Protein AF-A0A952Z631-F1 (afdb_monomer_lite)

pLDDT: mean 89.52, std 7.24, range [49.31, 96.88]

Radius of gyration: 15.84 Å; chains: 1; bounding box: 36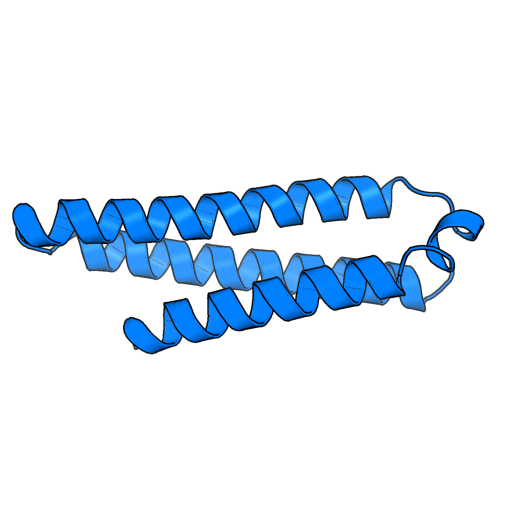×20×42 Å

Structure (mmCIF, N/CA/C/O backbone):
data_AF-A0A952Z631-F1
#
_entry.id   AF-A0A952Z631-F1
#
loop_
_atom_site.group_PDB
_atom_site.id
_atom_site.type_symbol
_atom_site.label_atom_id
_atom_site.label_alt_id
_atom_site.label_comp_id
_atom_site.label_asym_id
_atom_site.label_entity_id
_atom_site.label_seq_id
_atom_site.pdbx_PDB_ins_code
_atom_site.Cartn_x
_atom_site.Cartn_y
_atom_site.Cartn_z
_atom_site.occupancy
_atom_site.B_iso_or_equiv
_atom_site.auth_seq_id
_atom_site.auth_comp_id
_atom_site.auth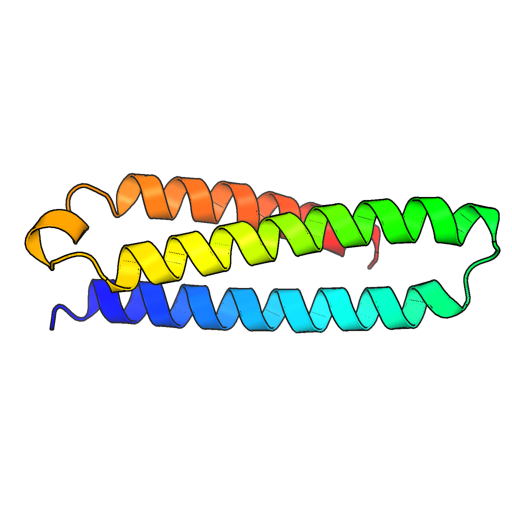_asym_id
_atom_site.auth_atom_id
_atom_site.pdbx_PDB_model_num
ATOM 1 N N . MET A 1 1 ? 12.358 -9.789 -21.907 1.00 49.31 1 MET A N 1
ATOM 2 C CA . MET A 1 1 ? 11.784 -10.037 -20.571 1.00 49.31 1 MET A CA 1
ATOM 3 C C . MET A 1 1 ? 12.901 -9.893 -19.570 1.00 49.31 1 MET A C 1
ATOM 5 O O . MET A 1 1 ? 13.462 -10.877 -19.094 1.00 49.31 1 MET A O 1
ATOM 9 N N . ASP A 1 2 ? 13.274 -8.643 -19.329 1.00 59.84 2 ASP A N 1
ATOM 10 C CA . ASP A 1 2 ? 14.226 -8.305 -18.282 1.00 59.84 2 ASP A CA 1
ATOM 11 C C . ASP A 1 2 ? 13.640 -8.682 -16.917 1.00 59.84 2 ASP A C 1
ATOM 13 O O . ASP A 1 2 ? 12.603 -8.165 -16.490 1.00 59.84 2 ASP A O 1
ATOM 17 N N . SER A 1 3 ? 14.293 -9.621 -16.232 1.00 71.69 3 SER A N 1
ATOM 18 C CA . SER A 1 3 ? 13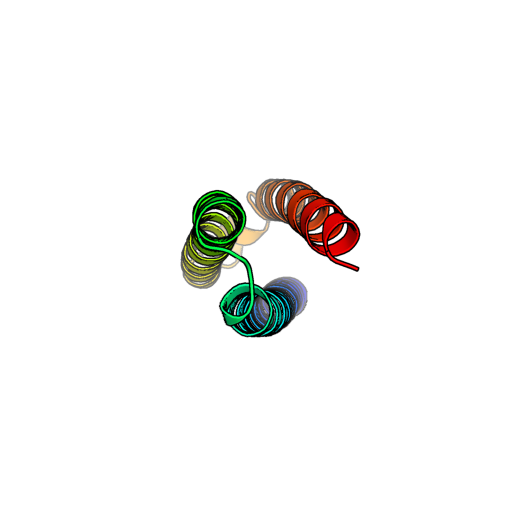.804 -10.214 -14.981 1.00 71.69 3 SER A CA 1
ATOM 19 C C . SER A 1 3 ? 13.575 -9.179 -13.874 1.00 71.69 3 SER A C 1
ATOM 21 O O . SER A 1 3 ? 12.803 -9.442 -12.953 1.00 71.69 3 SER A O 1
ATOM 23 N N . ASN A 1 4 ? 14.240 -8.022 -13.934 1.00 81.69 4 ASN A N 1
ATOM 24 C CA . ASN A 1 4 ? 14.180 -7.002 -12.889 1.00 81.69 4 ASN A CA 1
ATOM 25 C C . ASN A 1 4 ? 12.850 -6.246 -12.882 1.00 81.69 4 ASN A C 1
ATOM 27 O O . ASN A 1 4 ? 12.266 -6.053 -11.816 1.00 81.69 4 ASN A O 1
ATOM 31 N N . ARG A 1 5 ? 12.334 -5.875 -14.058 1.00 86.06 5 ARG A N 1
ATOM 32 C CA . ARG A 1 5 ? 11.044 -5.187 -14.179 1.00 86.06 5 ARG A CA 1
ATOM 33 C C . ARG A 1 5 ? 9.899 -6.078 -13.715 1.00 86.06 5 ARG A C 1
ATOM 35 O O . ARG A 1 5 ? 9.067 -5.665 -12.913 1.00 86.06 5 ARG A O 1
ATOM 42 N N . GLU A 1 6 ? 9.871 -7.317 -14.196 1.00 87.00 6 GLU A N 1
ATOM 43 C CA . GLU A 1 6 ? 8.838 -8.280 -13.815 1.00 87.00 6 GLU A CA 1
ATOM 44 C C . GLU A 1 6 ? 8.898 -8.596 -12.312 1.00 87.00 6 GLU A C 1
ATOM 46 O O . GLU A 1 6 ? 7.861 -8.679 -11.653 1.00 87.00 6 GLU A O 1
ATOM 51 N N . ALA A 1 7 ? 10.103 -8.719 -11.744 1.00 89.81 7 ALA A N 1
ATOM 52 C CA . ALA A 1 7 ? 10.281 -8.902 -10.307 1.00 89.81 7 ALA A CA 1
ATOM 53 C C . ALA A 1 7 ? 9.786 -7.693 -9.500 1.00 89.81 7 ALA A C 1
ATOM 55 O O . ALA A 1 7 ? 9.121 -7.885 -8.479 1.00 89.81 7 ALA A O 1
ATOM 56 N N . TYR A 1 8 ? 10.065 -6.467 -9.959 1.00 90.50 8 TYR A N 1
ATOM 57 C CA . TYR A 1 8 ? 9.541 -5.253 -9.337 1.00 90.50 8 TYR A CA 1
ATOM 58 C C . TYR A 1 8 ? 8.010 -5.247 -9.351 1.00 90.50 8 TYR A C 1
ATOM 60 O O . TYR A 1 8 ? 7.402 -5.118 -8.289 1.00 90.50 8 TYR A O 1
ATOM 68 N N . ILE A 1 9 ? 7.389 -5.462 -10.518 1.00 91.25 9 ILE A N 1
ATOM 69 C CA . ILE A 1 9 ? 5.926 -5.451 -10.663 1.00 91.25 9 ILE A CA 1
ATOM 70 C C . ILE A 1 9 ? 5.290 -6.494 -9.742 1.00 91.25 9 ILE A C 1
ATOM 72 O O . ILE A 1 9 ? 4.422 -6.157 -8.943 1.00 91.25 9 ILE A O 1
ATOM 76 N N . LYS A 1 10 ? 5.785 -7.738 -9.750 1.00 93.31 10 LYS A N 1
ATOM 77 C CA . LYS A 1 10 ? 5.263 -8.802 -8.876 1.00 93.31 10 LYS A CA 1
ATOM 78 C C . LYS A 1 10 ? 5.400 -8.473 -7.391 1.00 93.31 10 LYS A C 1
ATOM 80 O O . LYS A 1 10 ? 4.495 -8.761 -6.608 1.00 93.31 10 LYS A O 1
ATOM 85 N N . LYS A 1 11 ? 6.530 -7.888 -6.980 1.00 93.94 11 LYS A N 1
ATOM 86 C CA . LYS A 1 11 ? 6.748 -7.469 -5.589 1.00 93.94 11 LYS A CA 1
ATOM 87 C C . LYS A 1 11 ? 5.771 -6.359 -5.195 1.00 93.94 11 LYS A C 1
ATOM 89 O O . LYS A 1 11 ? 5.174 -6.431 -4.123 1.00 93.94 11 LYS A O 1
ATOM 94 N N . ALA A 1 12 ? 5.597 -5.371 -6.065 1.00 94.56 12 ALA A N 1
ATOM 95 C CA . ALA A 1 12 ? 4.682 -4.258 -5.869 1.00 94.56 12 ALA A CA 1
ATOM 96 C C . ALA A 1 12 ? 3.217 -4.734 -5.781 1.00 94.56 12 ALA A C 1
ATOM 98 O O . ALA A 1 12 ? 2.511 -4.390 -4.834 1.00 94.56 12 ALA A O 1
ATOM 99 N N . GLU A 1 13 ? 2.782 -5.621 -6.679 1.00 94.88 13 GLU A N 1
ATOM 100 C CA . GLU A 1 13 ? 1.457 -6.255 -6.633 1.00 94.88 13 GLU A CA 1
ATOM 101 C C . GLU A 1 13 ? 1.221 -7.035 -5.335 1.00 94.88 13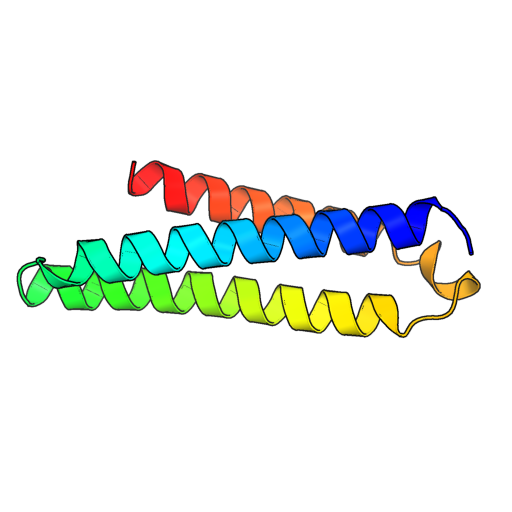 GLU A C 1
ATOM 103 O O . GLU A 1 13 ? 0.147 -6.950 -4.733 1.00 94.88 13 GLU A O 1
ATOM 108 N N . ALA A 1 14 ? 2.212 -7.813 -4.888 1.00 96.88 14 ALA A N 1
ATOM 109 C CA . ALA A 1 14 ? 2.112 -8.571 -3.645 1.00 96.88 14 ALA A CA 1
ATOM 110 C C . ALA A 1 14 ? 1.942 -7.641 -2.435 1.00 96.88 14 ALA A C 1
ATOM 112 O O . ALA A 1 14 ? 1.104 -7.900 -1.571 1.00 96.88 14 ALA A O 1
ATOM 113 N N . GLN A 1 15 ? 2.681 -6.532 -2.404 1.00 95.81 15 GLN A N 1
ATOM 114 C CA . GLN A 1 15 ? 2.587 -5.546 -1.333 1.00 95.81 15 GLN A CA 1
ATOM 115 C C . GLN A 1 15 ? 1.245 -4.793 -1.345 1.00 95.81 15 GLN A C 1
ATOM 117 O O . GLN A 1 15 ? 0.659 -4.574 -0.286 1.00 95.81 15 GLN A O 1
ATOM 122 N N . LEU A 1 16 ? 0.696 -4.466 -2.522 1.00 96.56 16 LEU A N 1
ATOM 123 C CA . LEU A 1 16 ? -0.649 -3.883 -2.640 1.00 96.56 16 LEU A CA 1
ATOM 124 C C . LEU A 1 16 ? -1.731 -4.811 -2.073 1.00 96.56 16 LEU A C 1
ATOM 126 O O . LEU A 1 16 ? -2.624 -4.343 -1.363 1.00 96.56 16 LEU A O 1
ATOM 130 N N . LYS A 1 17 ? -1.635 -6.118 -2.350 1.00 96.88 17 LYS A N 1
ATOM 131 C CA . LYS A 1 17 ? -2.544 -7.137 -1.795 1.00 96.88 17 LYS A CA 1
ATOM 132 C C . LYS A 1 17 ? -2.404 -7.264 -0.281 1.00 96.88 17 LYS A C 1
ATOM 134 O O . LYS A 1 17 ? -3.398 -7.426 0.422 1.00 96.88 17 LYS A O 1
ATOM 139 N N . GLU A 1 18 ? -1.180 -7.175 0.234 1.00 96.25 18 GLU A N 1
ATOM 140 C CA . GLU A 1 18 ? -0.938 -7.167 1.675 1.00 96.25 18 GLU A CA 1
ATOM 141 C C . GLU A 1 18 ? -1.620 -5.964 2.345 1.00 96.25 18 GLU A C 1
ATOM 143 O O . GLU A 1 18 ? -2.343 -6.127 3.329 1.00 96.25 18 GLU A O 1
ATOM 148 N N . TRP A 1 19 ? -1.442 -4.761 1.796 1.00 96.81 19 TRP A N 1
ATOM 149 C CA . TRP A 1 19 ? -2.076 -3.554 2.325 1.00 96.81 19 TRP A CA 1
ATOM 150 C C . TRP A 1 19 ? -3.597 -3.589 2.228 1.00 96.81 19 TRP A C 1
ATOM 152 O O . TRP A 1 19 ? -4.262 -3.154 3.164 1.00 96.81 19 TRP A O 1
ATOM 162 N N . GLU A 1 20 ? -4.151 -4.132 1.144 1.00 96.38 20 GLU A N 1
ATOM 163 C CA . GLU A 1 20 ? -5.593 -4.361 1.007 1.00 96.38 20 GLU A CA 1
ATOM 164 C C . GLU A 1 20 ? -6.129 -5.230 2.148 1.00 96.38 20 GLU A C 1
ATOM 166 O O . GLU A 1 20 ? -7.054 -4.824 2.852 1.00 96.38 20 GLU A O 1
ATOM 171 N N . ALA A 1 21 ? -5.486 -6.370 2.413 1.00 96.69 21 ALA A N 1
ATOM 172 C CA . ALA A 1 21 ? -5.889 -7.256 3.500 1.00 96.69 21 ALA A CA 1
ATOM 173 C C . ALA A 1 21 ? -5.795 -6.577 4.881 1.00 96.69 21 ALA A C 1
ATOM 175 O O . ALA A 1 21 ? -6.671 -6.759 5.732 1.00 96.69 21 ALA A O 1
ATOM 176 N N . GLN A 1 22 ? -4.754 -5.772 5.118 1.00 95.12 22 GLN A N 1
ATOM 177 C CA . GLN A 1 22 ? -4.604 -5.020 6.367 1.00 95.12 22 GLN A CA 1
ATOM 178 C C . GLN A 1 22 ? -5.670 -3.921 6.513 1.00 95.12 22 GLN A C 1
ATOM 180 O O . GLN A 1 22 ? -6.243 -3.762 7.595 1.00 95.12 22 GLN A O 1
ATOM 185 N N . ILE A 1 23 ? -5.984 -3.196 5.434 1.00 94.81 23 ILE A N 1
ATOM 186 C CA . ILE A 1 23 ? -7.072 -2.211 5.396 1.00 94.81 23 ILE A CA 1
ATOM 187 C C . ILE A 1 23 ? -8.411 -2.887 5.697 1.00 94.81 23 ILE A C 1
ATOM 189 O O . ILE A 1 23 ? -9.174 -2.380 6.519 1.00 94.81 23 ILE A O 1
ATOM 193 N N . ASP A 1 24 ? -8.699 -4.036 5.088 1.00 95.12 24 ASP A N 1
ATOM 194 C CA . ASP A 1 24 ? -9.952 -4.762 5.304 1.00 95.12 24 ASP A CA 1
ATOM 195 C C . ASP A 1 24 ? -10.095 -5.255 6.746 1.00 95.12 24 ASP A C 1
ATOM 197 O O . ASP A 1 24 ? -11.169 -5.139 7.351 1.00 95.12 24 ASP A O 1
ATOM 201 N N . LEU A 1 25 ? -8.998 -5.725 7.345 1.00 93.12 25 LEU A N 1
ATOM 202 C CA . LEU A 1 25 ? -8.962 -6.071 8.762 1.00 93.12 25 LEU A CA 1
ATOM 203 C C . LEU A 1 25 ? -9.277 -4.855 9.645 1.00 93.12 25 LEU A C 1
ATOM 205 O O . LEU A 1 25 ? -10.055 -4.964 10.597 1.00 93.12 25 LEU A O 1
ATOM 209 N N . LEU A 1 26 ? -8.704 -3.691 9.339 1.00 92.19 26 LEU A N 1
ATOM 210 C CA . LEU A 1 26 ? -8.982 -2.458 10.071 1.00 92.19 26 LEU A CA 1
ATOM 211 C C . LEU A 1 26 ? -10.433 -2.004 9.884 1.00 92.19 26 LEU A C 1
ATOM 213 O O . LEU A 1 26 ? -11.115 -1.754 10.879 1.00 92.19 26 LEU A O 1
ATOM 217 N N . LYS A 1 27 ? -10.955 -2.000 8.653 1.00 92.00 27 LYS A N 1
ATOM 218 C CA . LYS A 1 27 ? -12.375 -1.737 8.361 1.00 92.00 27 LYS A CA 1
ATOM 219 C C . LYS A 1 27 ? -13.285 -2.631 9.203 1.00 92.00 27 LYS A C 1
ATOM 221 O O . LYS A 1 27 ? -14.271 -2.151 9.758 1.00 92.00 27 LYS A O 1
ATOM 226 N N . ALA A 1 28 ? -12.958 -3.919 9.338 1.00 92.12 28 ALA A N 1
ATOM 227 C CA . ALA A 1 28 ? -13.718 -4.849 10.168 1.00 92.12 28 ALA A CA 1
ATOM 228 C C . ALA A 1 28 ? -13.651 -4.500 11.666 1.00 92.12 28 ALA A C 1
ATOM 230 O O . ALA A 1 28 ? -14.694 -4.471 12.321 1.00 92.12 28 ALA A O 1
ATOM 231 N N . LYS A 1 29 ? -12.464 -4.177 12.199 1.00 88.44 29 LYS A N 1
ATOM 232 C CA . LYS A 1 29 ? -12.284 -3.750 13.601 1.00 88.44 29 LYS A CA 1
ATOM 233 C C . LYS A 1 29 ? -13.046 -2.456 13.915 1.00 88.44 29 LYS A C 1
ATOM 235 O O . LYS A 1 29 ? -13.697 -2.364 14.955 1.00 88.44 29 LYS A O 1
ATOM 240 N N . GLY A 1 30 ? -13.030 -1.493 12.993 1.00 87.62 30 GLY A N 1
ATOM 241 C CA . GLY A 1 30 ? -13.688 -0.193 13.136 1.00 87.62 30 GLY A CA 1
ATOM 242 C C . GLY A 1 30 ? -15.213 -0.246 13.242 1.00 87.62 30 GLY A C 1
ATOM 243 O O . GLY A 1 30 ? -15.825 0.681 13.770 1.00 87.62 30 GLY A O 1
ATOM 244 N N . LYS A 1 31 ? -15.853 -1.341 12.802 1.00 86.88 31 LYS A N 1
ATOM 245 C CA . LYS A 1 31 ? -17.315 -1.518 12.902 1.00 86.88 31 LYS A CA 1
ATOM 246 C C . LYS A 1 31 ? -17.828 -1.518 14.346 1.00 86.88 31 LYS A C 1
ATOM 248 O O . LYS A 1 31 ? -18.995 -1.199 14.548 1.00 86.88 31 LYS A O 1
ATOM 253 N N . ASN A 1 32 ? -16.973 -1.843 15.318 1.00 84.56 32 ASN A N 1
ATOM 254 C CA . ASN A 1 32 ? -17.322 -1.889 16.742 1.00 84.56 32 ASN A CA 1
ATOM 255 C C . ASN A 1 32 ? -17.031 -0.577 17.495 1.00 84.56 32 ASN A C 1
ATOM 257 O O . ASN A 1 32 ? -17.274 -0.504 18.698 1.00 84.56 32 ASN A O 1
ATOM 261 N N . LEU A 1 33 ? -16.492 0.449 16.826 1.00 87.25 33 LEU A N 1
ATOM 262 C CA . LEU A 1 33 ? -16.216 1.744 17.452 1.00 87.25 33 LEU A CA 1
ATOM 263 C C . LEU A 1 33 ? -17.512 2.526 17.710 1.00 87.25 33 LEU A C 1
ATOM 265 O O . LEU A 1 33 ? -18.474 2.443 16.943 1.00 87.25 33 LEU A O 1
ATOM 269 N N . ALA A 1 34 ? -17.506 3.339 18.771 1.00 86.25 34 ALA A N 1
ATOM 270 C CA . ALA A 1 34 ? -18.559 4.321 19.026 1.00 86.25 34 ALA A CA 1
ATOM 271 C C . ALA A 1 34 ? -18.688 5.310 17.852 1.00 86.25 34 ALA A C 1
ATOM 273 O O . ALA A 1 34 ? -17.717 5.547 17.133 1.00 86.25 34 ALA A O 1
ATOM 274 N N . ALA A 1 35 ? -19.875 5.898 17.667 1.00 82.75 35 ALA A N 1
ATOM 275 C CA . ALA A 1 35 ? -20.208 6.707 16.488 1.00 82.75 35 ALA A CA 1
ATOM 276 C C . ALA A 1 35 ? -19.179 7.814 16.182 1.00 82.75 35 ALA A C 1
ATOM 278 O O . ALA A 1 35 ? -18.746 7.934 15.036 1.00 82.75 35 ALA A O 1
ATOM 279 N N . ASP A 1 36 ? -18.727 8.547 17.204 1.00 77.31 36 ASP A N 1
ATOM 280 C CA . ASP A 1 36 ? -17.754 9.636 17.042 1.00 77.31 36 ASP A CA 1
ATOM 281 C C . ASP A 1 36 ? -16.368 9.123 16.622 1.00 77.31 36 ASP A C 1
ATOM 283 O O . ASP A 1 36 ? -15.758 9.646 15.691 1.00 77.31 36 ASP A O 1
ATOM 287 N N . GLY A 1 37 ? -15.893 8.040 17.247 1.00 84.25 37 GLY A N 1
ATOM 288 C CA . GLY A 1 37 ? -14.615 7.414 16.893 1.00 84.25 37 GLY A CA 1
ATOM 289 C C . GLY A 1 37 ? -14.647 6.726 15.527 1.00 84.25 37 GLY A C 1
ATOM 290 O O . GLY A 1 37 ? -13.636 6.675 14.831 1.00 84.25 37 GLY A O 1
ATOM 291 N N . ARG A 1 38 ? -15.816 6.231 15.109 1.00 87.62 38 ARG A N 1
ATOM 292 C CA . ARG A 1 38 ? -16.006 5.551 13.825 1.00 87.62 38 ARG A CA 1
ATOM 293 C C . ARG A 1 38 ? -15.885 6.504 12.639 1.00 87.62 38 ARG A C 1
ATOM 295 O O . ARG A 1 38 ? -15.359 6.100 11.607 1.00 87.62 38 ARG A O 1
ATOM 302 N N . LEU A 1 39 ? -16.363 7.743 12.764 1.00 88.44 39 LEU A N 1
ATOM 303 C CA . LEU A 1 39 ? -16.308 8.712 11.668 1.00 88.44 39 LEU A CA 1
ATOM 304 C C . LEU A 1 39 ? -14.865 9.107 11.339 1.00 88.44 39 LEU A C 1
ATOM 306 O O . LEU A 1 39 ? -14.479 9.081 10.173 1.00 88.44 39 LEU A O 1
ATOM 310 N N . GLU A 1 40 ? -14.064 9.414 12.359 1.00 88.06 40 GLU A N 1
ATOM 311 C CA . GLU A 1 40 ? -12.644 9.736 12.183 1.00 88.06 40 GLU A CA 1
ATOM 312 C C . GLU A 1 40 ? -11.846 8.524 11.687 1.00 88.06 40 GLU A C 1
ATOM 314 O O . GLU A 1 40 ? -11.074 8.626 10.736 1.00 88.06 40 GLU A O 1
ATOM 319 N N . PHE A 1 41 ? -12.106 7.346 12.258 1.00 89.88 41 PHE A N 1
ATOM 320 C CA . PHE A 1 41 ? -11.494 6.098 11.813 1.00 89.88 41 PHE A CA 1
ATOM 321 C C . PHE A 1 41 ? -11.762 5.807 10.329 1.00 89.88 41 PHE A C 1
ATOM 323 O O . PHE A 1 41 ? -10.840 5.490 9.580 1.00 89.88 41 PHE A O 1
ATOM 330 N N . ASN A 1 42 ? -13.017 5.939 9.887 1.00 90.88 42 ASN A N 1
ATOM 331 C CA . ASN A 1 42 ? -13.387 5.695 8.495 1.00 90.88 42 ASN A CA 1
ATOM 332 C C . ASN A 1 42 ? -12.684 6.663 7.539 1.00 90.88 42 ASN A C 1
ATOM 334 O O . ASN A 1 42 ? -12.210 6.217 6.502 1.00 90.88 42 ASN A O 1
ATOM 338 N N . LYS A 1 43 ? -12.560 7.950 7.895 1.00 92.00 43 LYS A N 1
ATOM 339 C CA . LYS A 1 43 ? -11.831 8.930 7.072 1.00 92.00 43 LYS A CA 1
ATOM 340 C C . LYS A 1 43 ? -10.376 8.526 6.870 1.00 92.00 43 LYS A C 1
ATOM 342 O O . LYS A 1 43 ? -9.908 8.464 5.740 1.00 92.00 43 LYS A O 1
ATOM 347 N N . GLN A 1 44 ? -9.682 8.192 7.957 1.00 91.62 44 GLN A N 1
ATOM 348 C CA . GLN A 1 44 ? -8.279 7.776 7.902 1.00 91.62 44 GLN A CA 1
ATOM 349 C C . GLN A 1 44 ? -8.092 6.505 7.053 1.00 91.62 44 GLN A C 1
ATOM 351 O O . GLN A 1 44 ? -7.126 6.383 6.300 1.00 91.62 44 GLN A O 1
ATOM 356 N N . ILE A 1 45 ? -9.045 5.574 7.134 1.00 93.75 45 ILE A N 1
ATOM 357 C CA . ILE A 1 45 ? -9.062 4.351 6.327 1.00 93.75 45 ILE A CA 1
ATOM 358 C C . ILE A 1 45 ? -9.353 4.624 4.845 1.00 93.75 45 ILE A C 1
ATOM 360 O O . ILE A 1 45 ? -8.724 4.024 3.977 1.00 93.75 45 ILE A O 1
ATOM 364 N N . GLU A 1 46 ? -10.291 5.513 4.533 1.00 93.88 46 GLU A N 1
ATOM 365 C CA . GLU A 1 46 ? -10.590 5.903 3.152 1.00 93.88 46 GLU A CA 1
ATOM 366 C C . GLU A 1 46 ? -9.398 6.614 2.501 1.00 93.88 46 GLU A C 1
ATOM 368 O O . GLU A 1 46 ? -9.068 6.338 1.347 1.00 93.88 46 GLU A O 1
ATOM 373 N N . GLU A 1 47 ? -8.703 7.478 3.244 1.00 93.19 47 GLU A N 1
ATOM 374 C CA . GLU A 1 47 ? -7.502 8.160 2.760 1.00 93.19 47 GLU A CA 1
ATOM 375 C C . GLU A 1 47 ? -6.379 7.181 2.405 1.00 93.19 47 GLU A C 1
ATOM 377 O O . GLU A 1 47 ? -5.754 7.315 1.347 1.00 93.19 47 GLU A O 1
ATOM 382 N N . ILE A 1 48 ? -6.113 6.188 3.261 1.00 93.19 48 ILE A N 1
ATOM 383 C CA . ILE A 1 48 ? -5.046 5.217 3.000 1.00 93.19 48 ILE A CA 1
ATOM 384 C C . ILE A 1 48 ? -5.429 4.242 1.870 1.00 93.19 48 ILE A C 1
ATOM 386 O O . ILE A 1 48 ? -4.582 3.902 1.044 1.00 93.19 48 ILE A O 1
ATOM 390 N N . ASP A 1 49 ? -6.705 3.856 1.754 1.00 94.62 49 ASP A N 1
ATOM 391 C CA . ASP A 1 49 ? -7.193 3.007 0.656 1.00 94.62 49 ASP A CA 1
ATOM 392 C C . ASP A 1 49 ? -7.140 3.737 -0.694 1.00 94.62 49 ASP A C 1
ATOM 394 O O . ASP A 1 49 ? -6.746 3.160 -1.708 1.00 94.62 49 ASP A O 1
ATOM 398 N N . LYS A 1 50 ? -7.421 5.046 -0.712 1.00 94.88 50 LYS A N 1
ATOM 399 C CA . LYS A 1 50 ? -7.240 5.870 -1.912 1.00 94.88 50 LYS A CA 1
ATOM 400 C C . LYS A 1 50 ? -5.779 5.881 -2.372 1.00 94.88 50 LYS A C 1
ATOM 402 O O . LYS A 1 50 ? -5.519 5.668 -3.554 1.00 94.88 50 LYS A O 1
ATOM 407 N N . LYS A 1 51 ? -4.822 6.056 -1.452 1.00 93.31 51 LYS A N 1
ATOM 408 C CA . LYS A 1 51 ? -3.382 5.997 -1.772 1.00 93.31 51 LYS A CA 1
ATOM 409 C C . LYS A 1 51 ? -2.965 4.628 -2.325 1.00 93.31 51 LYS A C 1
ATOM 411 O O . LYS A 1 51 ? -2.176 4.571 -3.267 1.00 93.31 51 LYS A O 1
ATOM 416 N N . ARG A 1 52 ? -3.513 3.530 -1.783 1.00 95.06 52 ARG A N 1
ATOM 417 C CA . ARG A 1 52 ? -3.313 2.172 -2.328 1.00 95.06 52 ARG A CA 1
ATOM 418 C C . ARG A 1 52 ? -3.792 2.097 -3.780 1.00 95.06 52 ARG A C 1
ATOM 420 O O . ARG A 1 52 ? -3.059 1.623 -4.642 1.00 95.06 52 ARG A O 1
ATOM 427 N N . ALA A 1 53 ? -5.011 2.567 -4.047 1.00 95.50 53 ALA A N 1
ATOM 428 C CA . ALA A 1 53 ? -5.610 2.528 -5.379 1.00 95.50 53 ALA A CA 1
ATOM 429 C C . ALA A 1 53 ? -4.830 3.384 -6.394 1.00 95.50 53 ALA A C 1
ATOM 431 O O . ALA A 1 53 ? -4.623 2.960 -7.530 1.00 95.50 53 ALA A O 1
ATOM 432 N N . GLU A 1 54 ? -4.341 4.556 -5.980 1.00 93.81 54 GLU A N 1
ATOM 433 C CA . GLU A 1 54 ? -3.475 5.412 -6.800 1.00 93.81 54 GLU A CA 1
ATOM 434 C C . GLU A 1 54 ? -2.157 4.714 -7.168 1.00 93.81 54 GLU A C 1
ATOM 436 O O . GLU A 1 54 ? -1.721 4.800 -8.318 1.00 93.81 54 GLU A O 1
ATOM 441 N N . LEU A 1 55 ? -1.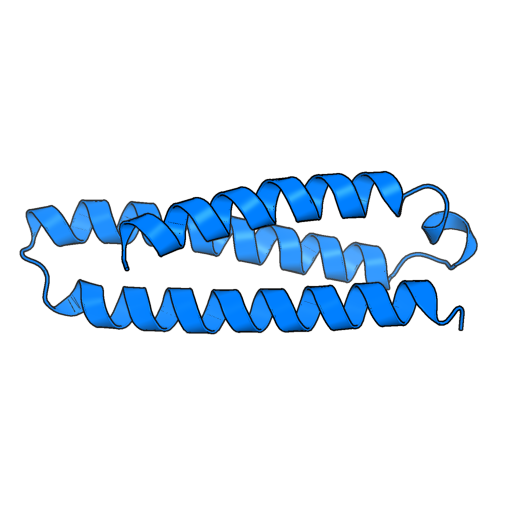538 3.990 -6.228 1.00 93.31 55 LEU A N 1
ATOM 442 C CA . LEU A 1 55 ? -0.353 3.181 -6.518 1.00 93.31 55 LEU A CA 1
ATOM 443 C C . LEU A 1 55 ? -0.646 1.992 -7.429 1.00 93.31 55 LEU A C 1
ATOM 445 O O . LEU A 1 55 ? 0.173 1.704 -8.294 1.00 93.31 55 LEU A O 1
ATOM 449 N N . SER A 1 56 ? -1.787 1.322 -7.258 1.00 94.00 56 SER A N 1
ATOM 450 C CA . SER A 1 56 ? -2.192 0.228 -8.148 1.00 94.00 56 SER A CA 1
ATOM 451 C C . SER A 1 56 ? -2.299 0.713 -9.591 1.00 94.00 56 SER A C 1
ATOM 453 O O . SER A 1 56 ? -1.682 0.136 -10.475 1.00 94.00 56 SER A O 1
ATOM 455 N N . ASN A 1 57 ? -2.986 1.834 -9.819 1.00 94.38 57 ASN A N 1
ATOM 456 C CA . ASN A 1 57 ? -3.105 2.424 -11.153 1.00 94.38 57 ASN A CA 1
ATOM 457 C C . ASN A 1 57 ? -1.736 2.855 -11.710 1.00 94.38 57 ASN A C 1
ATOM 459 O O . ASN A 1 57 ? -1.424 2.640 -12.878 1.00 94.38 57 ASN A O 1
ATOM 463 N N . TYR A 1 58 ? -0.883 3.446 -10.869 1.00 91.38 58 TYR A N 1
ATOM 464 C CA . TYR A 1 58 ? 0.479 3.781 -11.280 1.00 91.38 58 TYR A CA 1
ATOM 465 C C . TYR A 1 58 ? 1.283 2.535 -11.684 1.00 91.38 58 TYR A C 1
ATOM 467 O O . TYR A 1 58 ? 2.009 2.583 -12.673 1.00 91.38 58 TYR A O 1
ATOM 475 N N . LEU A 1 59 ? 1.129 1.421 -10.966 1.00 92.12 59 LEU A N 1
ATOM 476 C CA . LEU A 1 59 ? 1.789 0.159 -11.288 1.00 92.12 59 LEU A CA 1
ATOM 477 C C . LEU A 1 59 ? 1.290 -0.431 -12.612 1.00 92.12 59 LEU A C 1
ATOM 479 O O . LEU A 1 59 ? 2.113 -0.876 -13.408 1.00 92.12 59 LEU A O 1
ATOM 483 N N . ASP A 1 60 ? -0.014 -0.361 -12.882 1.00 91.69 60 ASP A N 1
ATOM 484 C CA . ASP A 1 60 ? -0.595 -0.782 -14.164 1.00 91.69 60 ASP A CA 1
ATOM 485 C C . ASP A 1 60 ? 0.004 0.035 -15.325 1.00 91.69 60 ASP A C 1
ATOM 487 O O . ASP A 1 60 ? 0.469 -0.518 -16.320 1.00 91.69 60 ASP A O 1
ATOM 491 N N . GLN A 1 61 ? 0.124 1.357 -15.159 1.00 90.12 61 GLN A N 1
ATOM 492 C CA . GLN A 1 61 ? 0.779 2.221 -16.150 1.00 90.12 61 GLN A CA 1
ATOM 493 C C . GLN A 1 61 ? 2.262 1.877 -16.342 1.00 90.12 61 GLN A C 1
ATOM 495 O O . GLN A 1 61 ? 2.780 1.973 -17.453 1.00 90.12 61 GLN A O 1
ATOM 500 N N . LEU A 1 62 ? 2.970 1.488 -15.276 1.00 87.06 62 LEU A N 1
ATOM 501 C CA . LEU A 1 62 ? 4.352 1.015 -15.372 1.00 87.06 62 LEU A CA 1
ATOM 502 C C . LEU A 1 62 ? 4.448 -0.344 -16.076 1.00 87.06 62 LEU A C 1
ATOM 504 O O . LEU A 1 62 ? 5.431 -0.589 -16.778 1.00 87.06 62 LEU A O 1
ATOM 508 N N . ALA A 1 63 ? 3.450 -1.216 -15.921 1.00 86.62 63 ALA A N 1
ATOM 509 C CA . ALA A 1 63 ? 3.356 -2.510 -16.596 1.00 86.62 63 ALA A CA 1
ATOM 510 C C . ALA A 1 63 ? 3.072 -2.379 -18.107 1.00 86.62 63 ALA A C 1
ATOM 512 O O . ALA A 1 63 ? 3.513 -3.223 -18.890 1.00 86.62 63 ALA A O 1
ATOM 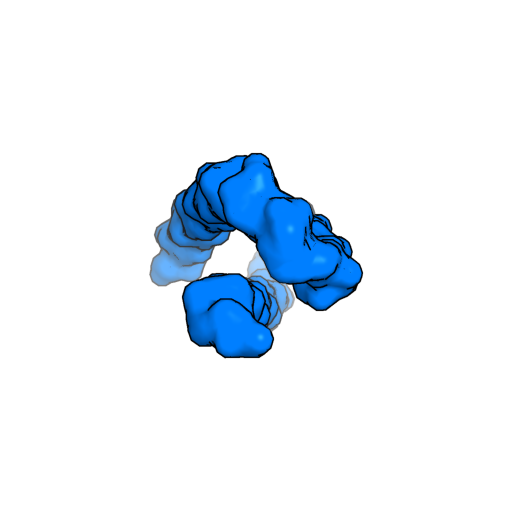513 N N . ASP A 1 64 ? 2.469 -1.273 -18.541 1.00 87.50 64 ASP A N 1
ATOM 514 C CA . ASP A 1 64 ? 2.219 -0.999 -19.963 1.00 87.50 64 ASP A CA 1
ATOM 515 C C . ASP A 1 64 ? 3.412 -0.361 -20.701 1.00 87.50 64 ASP A C 1
ATOM 517 O O . ASP A 1 64 ? 3.459 -0.354 -21.933 1.00 87.50 64 ASP A O 1
ATOM 521 N N . LYS A 1 65 ? 4.408 0.174 -19.981 1.00 83.94 65 LYS A N 1
ATOM 522 C CA . LYS A 1 65 ? 5.581 0.817 -20.601 1.00 83.94 65 LYS A CA 1
ATOM 523 C C . LYS A 1 65 ? 6.515 -0.184 -21.297 1.00 83.94 65 LYS A C 1
ATOM 525 O O . LYS A 1 65 ? 6.592 -1.358 -20.934 1.00 83.94 65 LYS A O 1
ATOM 530 N N . SER A 1 66 ? 7.245 0.273 -22.318 1.00 81.38 66 SER A N 1
ATOM 531 C CA . SER A 1 66 ? 8.274 -0.546 -22.976 1.00 81.38 66 SER A CA 1
ATOM 532 C C . SER A 1 66 ? 9.480 -0.772 -22.057 1.00 81.38 66 SER A C 1
ATOM 534 O O . SER A 1 66 ? 9.688 -0.023 -21.104 1.00 81.38 66 SER A O 1
ATOM 536 N N . GLU A 1 67 ? 10.284 -1.802 -22.347 1.00 78.75 67 GLU A N 1
ATOM 537 C CA . GLU A 1 67 ? 11.530 -2.072 -21.607 1.00 78.75 67 GLU A CA 1
ATOM 538 C C . GLU A 1 67 ? 12.498 -0.873 -21.677 1.00 78.75 67 GLU A C 1
ATOM 540 O O . GLU A 1 67 ? 13.062 -0.501 -20.656 1.00 78.75 67 GLU A O 1
ATOM 545 N N . ASP A 1 68 ? 12.598 -0.182 -22.818 1.00 82.00 68 ASP A N 1
ATOM 546 C CA . ASP A 1 68 ? 13.476 0.992 -22.963 1.00 82.00 68 ASP A CA 1
ATOM 547 C C . ASP A 1 68 ? 13.099 2.155 -22.028 1.00 82.00 68 ASP A C 1
ATOM 549 O O . ASP A 1 68 ? 13.969 2.841 -21.506 1.00 82.00 68 ASP A O 1
ATOM 553 N N . LEU A 1 69 ? 11.801 2.369 -21.783 1.00 84.81 69 LEU A N 1
ATOM 554 C CA . LEU A 1 69 ? 11.326 3.434 -20.892 1.00 84.81 69 LEU A CA 1
ATOM 555 C C . LEU A 1 69 ? 11.391 3.041 -19.413 1.00 84.81 69 LEU A C 1
ATOM 557 O O . LEU A 1 69 ? 11.225 3.903 -18.554 1.00 84.81 69 LEU A O 1
ATOM 561 N N . TRP A 1 70 ? 11.562 1.753 -19.103 1.00 86.38 70 TRP A N 1
ATOM 562 C CA . TRP A 1 70 ? 11.603 1.257 -17.729 1.00 86.38 70 TRP A CA 1
ATOM 563 C C . TRP A 1 70 ? 12.850 1.741 -16.988 1.00 86.38 70 TRP A C 1
ATOM 565 O O . TRP A 1 70 ? 12.749 2.189 -15.848 1.00 86.38 70 TRP A O 1
ATOM 575 N N . GLU A 1 71 ? 14.012 1.694 -17.638 1.00 85.44 71 GLU A N 1
ATOM 576 C CA . GLU A 1 71 ? 15.276 2.098 -17.014 1.00 85.44 71 GLU A CA 1
ATOM 577 C C . GLU A 1 71 ? 15.292 3.582 -16.625 1.00 85.44 71 GLU A C 1
ATOM 579 O O . GLU A 1 71 ? 15.847 3.925 -15.584 1.00 85.44 71 GLU A O 1
ATOM 584 N N . ASP A 1 72 ? 14.606 4.434 -17.392 1.00 87.56 72 ASP A N 1
ATOM 585 C CA . ASP A 1 72 ? 14.526 5.876 -17.133 1.00 87.56 72 ASP A CA 1
ATOM 586 C C . ASP A 1 72 ? 13.594 6.239 -15.965 1.00 87.56 72 ASP A C 1
ATOM 588 O O . ASP A 1 72 ? 13.715 7.316 -15.384 1.00 87.56 72 ASP A O 1
ATOM 592 N N . ILE A 1 73 ? 12.636 5.370 -15.628 1.00 88.31 73 ILE A N 1
ATOM 593 C CA . ILE A 1 73 ? 11.566 5.677 -14.661 1.00 88.31 73 ILE A CA 1
ATOM 594 C C . ILE A 1 73 ? 11.617 4.824 -13.397 1.00 88.31 73 ILE A C 1
ATOM 596 O O . ILE A 1 73 ? 10.876 5.106 -12.456 1.00 88.31 73 ILE A O 1
ATOM 600 N N . LYS A 1 74 ? 12.420 3.754 -13.377 1.00 87.50 74 LYS A N 1
ATOM 601 C CA . LYS A 1 74 ? 12.458 2.810 -12.252 1.00 87.50 74 LYS A CA 1
ATOM 602 C C . LYS A 1 74 ? 12.833 3.505 -10.943 1.00 87.50 74 LYS A C 1
ATOM 604 O O . LYS A 1 74 ? 12.231 3.201 -9.923 1.00 87.50 74 LYS A O 1
ATOM 609 N N . ASP A 1 75 ? 13.752 4.468 -10.986 1.00 90.75 75 ASP A N 1
ATOM 610 C CA . ASP A 1 75 ? 14.237 5.159 -9.789 1.00 90.75 75 ASP A CA 1
ATOM 611 C C . ASP A 1 75 ? 13.128 6.051 -9.202 1.00 90.75 75 ASP A C 1
ATOM 613 O O . ASP A 1 75 ? 12.878 6.029 -7.998 1.00 90.75 75 ASP A O 1
ATOM 617 N N . GLU A 1 76 ? 12.381 6.760 -10.059 1.00 90.75 76 GLU A N 1
ATOM 618 C CA . GLU A 1 76 ? 11.201 7.538 -9.651 1.00 90.75 76 GLU A CA 1
ATOM 619 C C . GLU A 1 76 ? 10.094 6.622 -9.102 1.00 90.75 76 GLU A C 1
ATOM 621 O O . GLU A 1 76 ? 9.452 6.925 -8.091 1.00 90.75 76 GLU A O 1
ATOM 626 N N . ALA A 1 77 ? 9.877 5.473 -9.750 1.00 90.62 77 ALA A N 1
ATOM 627 C CA . ALA A 1 77 ? 8.915 4.478 -9.301 1.00 90.62 77 ALA A CA 1
ATOM 628 C C . ALA A 1 77 ? 9.291 3.910 -7.926 1.00 90.62 77 ALA A C 1
ATOM 630 O O . ALA A 1 77 ? 8.429 3.802 -7.052 1.00 90.62 77 ALA A O 1
ATOM 631 N N . GLU A 1 78 ? 10.562 3.571 -7.711 1.00 91.44 78 GLU A N 1
ATOM 632 C CA . GLU A 1 78 ? 11.098 3.085 -6.439 1.00 91.44 78 GLU A CA 1
ATOM 633 C C . GLU A 1 78 ? 10.981 4.133 -5.330 1.00 91.44 78 GLU A C 1
ATOM 635 O O . GLU A 1 78 ? 10.491 3.804 -4.246 1.00 91.44 78 GLU A O 1
ATOM 640 N N . GLU A 1 79 ? 11.334 5.393 -5.597 1.00 93.00 79 GLU A N 1
ATOM 641 C CA . GLU A 1 79 ? 11.202 6.487 -4.631 1.00 93.00 79 GLU A CA 1
ATOM 642 C C . GLU A 1 79 ? 9.741 6.671 -4.205 1.00 93.00 79 GLU A C 1
ATOM 644 O O . GLU A 1 79 ? 9.415 6.649 -3.011 1.00 93.00 79 GLU A O 1
ATOM 649 N N . LYS A 1 80 ? 8.829 6.780 -5.179 1.00 92.38 80 LYS A N 1
ATOM 650 C CA . LYS A 1 80 ? 7.392 6.912 -4.914 1.00 92.38 80 LYS A CA 1
ATOM 651 C C . LYS A 1 80 ? 6.875 5.727 -4.101 1.00 92.38 80 LYS A C 1
ATOM 653 O O . LYS A 1 80 ? 6.113 5.911 -3.147 1.00 92.38 80 LYS A O 1
ATOM 658 N N . TRP A 1 81 ? 7.308 4.516 -4.445 1.00 93.38 81 TRP A N 1
ATOM 659 C CA . TRP A 1 81 ? 6.917 3.300 -3.743 1.00 93.38 81 TRP A CA 1
ATOM 660 C C . TRP A 1 81 ? 7.417 3.273 -2.299 1.00 93.38 81 TRP A C 1
ATOM 662 O O . TRP A 1 81 ? 6.668 2.907 -1.389 1.00 93.38 81 TRP A O 1
ATOM 672 N N . GLN A 1 82 ? 8.659 3.695 -2.062 1.00 93.75 82 GLN A N 1
ATOM 673 C CA . GLN A 1 82 ? 9.258 3.764 -0.732 1.00 93.75 82 GLN A CA 1
ATOM 674 C C . GLN A 1 82 ? 8.542 4.790 0.151 1.00 93.75 82 GLN A C 1
ATOM 676 O O . GLN A 1 82 ? 8.190 4.481 1.292 1.00 93.75 82 GLN A O 1
ATOM 681 N N . VAL A 1 83 ? 8.269 5.988 -0.376 1.00 93.12 83 VAL A N 1
ATOM 682 C CA . VAL A 1 83 ? 7.538 7.035 0.352 1.00 93.12 83 VAL A CA 1
ATOM 683 C C . VAL A 1 83 ? 6.171 6.522 0.783 1.00 93.12 83 VAL A C 1
ATOM 685 O O . VAL A 1 83 ? 5.803 6.630 1.956 1.00 93.12 83 VAL A O 1
ATOM 688 N N . VAL A 1 84 ? 5.410 5.928 -0.134 1.00 92.12 84 VAL A N 1
ATOM 689 C CA . VAL A 1 84 ? 4.078 5.418 0.194 1.00 92.12 84 VAL A CA 1
ATOM 690 C C . VAL A 1 84 ? 4.167 4.228 1.152 1.00 92.12 84 VAL A C 1
ATOM 692 O O . VAL A 1 84 ? 3.423 4.197 2.129 1.00 92.12 84 VAL A O 1
ATOM 695 N N . SER A 1 85 ? 5.127 3.317 0.973 1.00 93.00 85 SER A N 1
ATOM 696 C CA . SER A 1 85 ? 5.344 2.195 1.898 1.00 93.00 85 SER A CA 1
ATOM 697 C C . SER A 1 85 ? 5.582 2.649 3.337 1.00 93.00 85 SER A C 1
ATOM 699 O O . SER A 1 85 ? 5.015 2.069 4.264 1.00 93.00 85 SER A O 1
ATOM 701 N N . ASN A 1 86 ? 6.353 3.722 3.531 1.00 93.50 86 ASN A N 1
ATOM 702 C CA . ASN A 1 86 ? 6.562 4.312 4.852 1.00 93.50 86 ASN A CA 1
ATOM 703 C C . ASN A 1 86 ? 5.253 4.868 5.429 1.00 93.50 86 ASN A C 1
ATOM 705 O O . ASN A 1 86 ? 4.925 4.582 6.576 1.00 93.50 86 ASN A O 1
ATOM 709 N N . ASN A 1 87 ? 4.449 5.565 4.617 1.00 92.12 87 ASN A N 1
ATOM 710 C CA . ASN A 1 87 ? 3.131 6.053 5.043 1.00 92.12 87 ASN A CA 1
ATOM 711 C C . ASN A 1 87 ? 2.203 4.908 5.492 1.00 92.12 87 ASN A C 1
ATOM 713 O O . ASN A 1 87 ? 1.497 5.056 6.488 1.00 92.12 87 ASN A O 1
ATOM 717 N N . PHE A 1 88 ? 2.197 3.775 4.782 1.00 93.88 88 PHE A N 1
ATOM 718 C CA . PHE A 1 88 ? 1.426 2.589 5.175 1.00 93.88 88 PHE A CA 1
ATOM 719 C C . PHE A 1 88 ? 1.950 1.971 6.472 1.00 93.88 88 PHE A C 1
ATOM 721 O O . PHE A 1 88 ? 1.161 1.669 7.365 1.00 93.88 88 PHE A O 1
ATOM 728 N N . SER A 1 89 ? 3.270 1.823 6.608 1.00 93.25 89 SER A N 1
ATOM 729 C CA . SER A 1 89 ? 3.893 1.324 7.838 1.00 93.25 89 SER A CA 1
ATOM 730 C C . SER A 1 89 ? 3.525 2.191 9.047 1.00 93.25 89 SER A C 1
ATOM 732 O O . SER A 1 89 ? 3.076 1.669 10.070 1.00 93.25 89 SER A O 1
ATOM 734 N N . ASP A 1 90 ? 3.637 3.514 8.919 1.00 92.62 90 ASP A N 1
ATOM 735 C CA . ASP A 1 90 ? 3.278 4.484 9.960 1.00 92.62 90 ASP A CA 1
ATOM 736 C C . ASP A 1 90 ? 1.781 4.464 10.279 1.00 92.62 90 ASP A C 1
ATOM 738 O O . ASP A 1 90 ? 1.372 4.637 11.426 1.00 92.62 90 ASP A O 1
ATOM 742 N N . PHE A 1 91 ? 0.940 4.255 9.266 1.00 92.19 91 PHE A N 1
ATOM 743 C CA . PHE A 1 91 ? -0.497 4.112 9.448 1.00 92.19 91 PHE A CA 1
ATOM 744 C C . PHE A 1 91 ? -0.825 2.852 10.252 1.00 92.19 91 PHE A C 1
ATOM 746 O O . PHE A 1 91 ? -1.439 2.943 11.312 1.00 92.19 91 PHE A O 1
ATOM 753 N N . PHE A 1 92 ? -0.382 1.678 9.799 1.00 90.88 92 PHE A N 1
ATOM 754 C CA . PHE A 1 92 ? -0.713 0.408 10.447 1.00 90.88 92 PHE A CA 1
ATOM 755 C C . PHE A 1 92 ? -0.121 0.281 11.851 1.00 90.88 92 PHE A C 1
ATOM 757 O O . PHE A 1 92 ? -0.756 -0.304 12.727 1.00 90.88 92 PHE A O 1
ATOM 764 N N . SER A 1 93 ? 1.050 0.868 12.103 1.00 91.88 93 SER A N 1
ATOM 765 C CA . SER A 1 93 ? 1.655 0.877 13.439 1.00 91.88 93 SER A CA 1
ATOM 766 C C . SER A 1 93 ? 0.869 1.704 14.464 1.00 91.88 93 SER A C 1
ATOM 768 O O . SER A 1 93 ? 0.937 1.384 15.647 1.00 91.88 93 SER A O 1
ATOM 770 N N . LYS A 1 94 ? 0.047 2.678 14.043 1.00 87.56 94 LYS A N 1
ATOM 771 C CA . LYS A 1 94 ? -0.897 3.383 14.937 1.00 87.56 94 LYS A CA 1
ATOM 772 C C . LYS A 1 94 ? -2.095 2.527 15.359 1.00 87.56 94 LYS A C 1
ATOM 774 O O . LYS A 1 94 ? -2.745 2.853 16.347 1.00 87.56 94 LYS A O 1
ATOM 779 N N . PHE A 1 95 ? -2.400 1.465 14.610 1.00 80.69 95 PHE A N 1
ATOM 780 C CA . PHE A 1 95 ? -3.539 0.570 14.855 1.00 80.69 95 PHE A CA 1
ATOM 781 C C . PHE A 1 95 ? -3.137 -0.834 15.334 1.00 80.69 95 PHE A C 1
ATOM 783 O O . PHE A 1 95 ? -4.005 -1.706 15.477 1.00 80.69 95 PHE A O 1
ATOM 790 N N . LYS A 1 96 ? -1.836 -1.066 15.536 1.00 71.19 96 LYS A N 1
ATOM 791 C CA . LYS A 1 96 ? -1.296 -2.265 16.177 1.00 71.19 96 LYS A CA 1
ATOM 792 C C . LYS A 1 96 ? -1.482 -2.181 17.687 1.00 71.19 96 LYS A C 1
ATOM 794 O O . LYS A 1 96 ? -1.887 -3.219 18.254 1.00 71.19 96 LYS A O 1
#

Foldseek 3Di:
DPPVLVVVLVVLVVVLVVLVVLLVVQVVVLVPDDPVSSVVSVVLSVVLVVVSVVLVVVSVVLVPDDPVVCVVCVVVNVVSSVVSVVVSVVSSVVVD

Secondary structure (DSSP, 8-state):
--HHHHHHHHHHHHHHHHHHHHHHHHHHHHTTS-HHHHHHHHHHHHHHHHHHHHHHHHHHHHHHS-HHHHHHHHHHHHHHHHHHHHHHHHHHHH--

Sequence (96 aa):
MDSNREAYIKKAEAQLKEWEAQIDLLKAKGKNLAADGRLEFNKQIEEIDKKRAELSNYLDQLADKSEDLWEDIKDEAEEKWQVVSNNFSDFFSKFK